Protein AF-A0A349JHA0-F1 (afdb_monomer)

Secondary structure (DSSP, 8-state):
---HHHHHHHHHHH-TT-EEEEEESSSSSS-EEEEEE-GGGTT--HHHHHHHHHHH--

Radius of gyration: 11.52 Å; Cα contacts (8 Å, |Δi|>4): 65; chains: 1; bounding box: 28×19×27 Å

Structure (mmCIF, N/CA/C/O backbone):
data_AF-A0A349JHA0-F1
#
_entry.id   AF-A0A349JHA0-F1
#
loop_
_atom_site.group_PDB
_atom_site.id
_atom_site.type_symbol
_atom_site.label_atom_id
_atom_site.label_alt_id
_atom_site.label_comp_id
_atom_site.label_asym_id
_atom_site.label_entity_id
_atom_site.label_seq_id
_atom_site.pdbx_PDB_ins_code
_atom_site.Cartn_x
_atom_site.Cartn_y
_atom_site.Cartn_z
_atom_site.occupancy
_atom_site.B_iso_or_equiv
_atom_site.auth_seq_id
_atom_site.auth_comp_id
_atom_site.auth_asym_id
_atom_site.auth_atom_id
_atom_site.pdbx_PDB_model_num
ATOM 1 N N . MET A 1 1 ? 17.326 -5.313 -10.104 1.00 56.66 1 MET A N 1
ATOM 2 C CA . MET A 1 1 ? 16.116 -4.878 -10.830 1.00 56.66 1 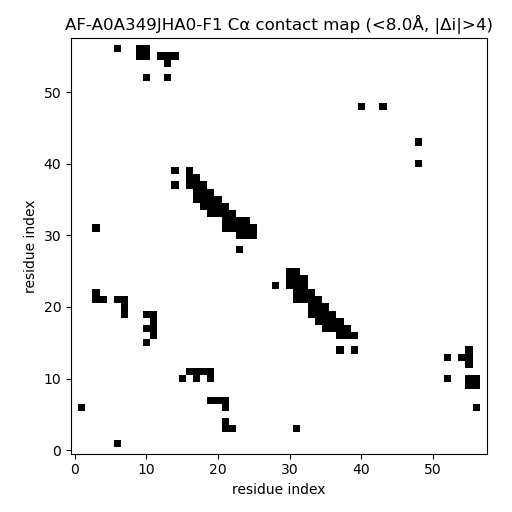MET A CA 1
ATOM 3 C C . MET A 1 1 ? 14.936 -5.517 -10.134 1.00 56.66 1 MET A C 1
ATOM 5 O O . MET A 1 1 ? 14.867 -6.739 -10.119 1.00 56.66 1 MET A O 1
ATOM 9 N N . VAL A 1 2 ? 14.100 -4.725 -9.467 1.00 64.62 2 VAL A N 1
ATOM 10 C CA . VAL A 1 2 ? 12.884 -5.244 -8.829 1.00 64.62 2 VAL A CA 1
ATOM 11 C C . VAL A 1 2 ? 11.830 -5.342 -9.921 1.00 64.62 2 VAL A C 1
ATOM 13 O O . VAL A 1 2 ? 11.549 -4.349 -10.587 1.00 64.62 2 VAL A O 1
ATOM 16 N N . THR A 1 3 ? 11.311 -6.541 -10.162 1.00 75.44 3 THR A N 1
ATOM 17 C CA . THR A 1 3 ? 10.285 -6.737 -11.194 1.00 75.44 3 THR A CA 1
ATOM 18 C C . THR A 1 3 ? 8.896 -6.416 -10.636 1.00 75.44 3 THR A C 1
ATOM 20 O O . THR A 1 3 ? 8.660 -6.598 -9.439 1.00 75.44 3 THR A O 1
ATOM 23 N N . PRO A 1 4 ? 7.940 -5.975 -11.475 1.00 78.50 4 PRO A N 1
ATOM 24 C CA . PRO A 1 4 ? 6.564 -5.724 -11.037 1.00 78.50 4 PRO A CA 1
ATOM 25 C C . PRO A 1 4 ? 5.928 -6.952 -10.366 1.00 78.50 4 PRO A C 1
ATOM 27 O O . PRO A 1 4 ? 5.188 -6.813 -9.394 1.00 78.50 4 PRO A O 1
ATOM 30 N N . SER A 1 5 ? 6.275 -8.153 -10.833 1.00 81.19 5 SER A N 1
ATOM 31 C CA . SER A 1 5 ? 5.832 -9.421 -10.250 1.00 81.19 5 SER A CA 1
ATOM 32 C C . SER A 1 5 ? 6.359 -9.630 -8.828 1.00 81.19 5 SER A C 1
ATOM 34 O O . SER A 1 5 ? 5.589 -10.016 -7.956 1.00 81.19 5 SER A O 1
ATOM 36 N N . GLN A 1 6 ? 7.627 -9.293 -8.560 1.00 84.19 6 GLN A N 1
ATOM 37 C CA . GLN A 1 6 ? 8.198 -9.387 -7.210 1.00 84.19 6 GLN A CA 1
ATOM 38 C C . GLN A 1 6 ? 7.496 -8.451 -6.225 1.00 84.19 6 GLN A C 1
ATOM 40 O O . GLN A 1 6 ? 7.178 -8.862 -5.113 1.00 84.19 6 GLN A O 1
ATOM 45 N N . VAL A 1 7 ? 7.204 -7.211 -6.631 1.00 82.62 7 VAL A N 1
ATOM 46 C CA . VAL A 1 7 ? 6.455 -6.269 -5.780 1.00 82.62 7 VAL A CA 1
ATOM 47 C C . VAL A 1 7 ? 5.058 -6.814 -5.474 1.00 82.62 7 VAL A C 1
ATOM 49 O O . VAL A 1 7 ? 4.600 -6.738 -4.334 1.00 82.62 7 VAL A O 1
ATOM 52 N N . ALA A 1 8 ? 4.388 -7.389 -6.476 1.00 85.38 8 ALA A N 1
ATOM 53 C CA . ALA A 1 8 ? 3.081 -8.00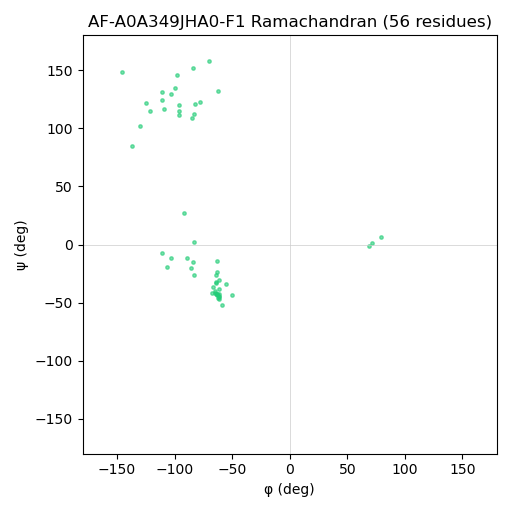6 -6.295 1.00 85.38 8 ALA A CA 1
ATOM 54 C C . ALA A 1 8 ? 3.125 -9.193 -5.323 1.00 85.38 8 ALA A C 1
ATOM 56 O O . ALA A 1 8 ? 2.297 -9.239 -4.416 1.00 85.38 8 ALA A O 1
ATOM 57 N N . GLU A 1 9 ? 4.103 -10.093 -5.451 1.00 87.62 9 GLU A N 1
ATOM 58 C CA . GLU A 1 9 ? 4.274 -11.233 -4.541 1.00 87.62 9 GLU A CA 1
ATOM 59 C C .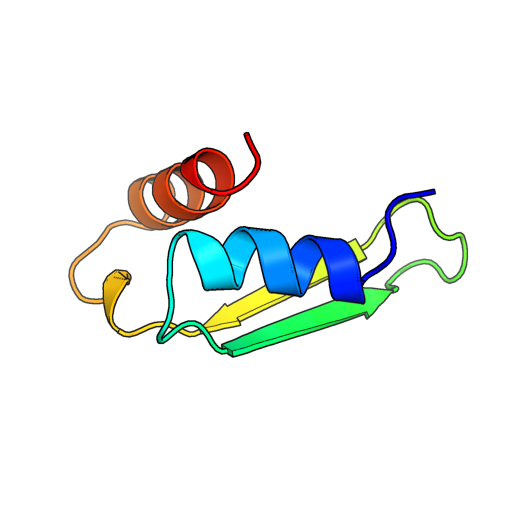 GLU A 1 9 ? 4.567 -10.803 -3.100 1.00 87.62 9 GLU A C 1
ATOM 61 O O . GLU A 1 9 ? 3.968 -11.344 -2.170 1.00 87.62 9 GLU A O 1
ATOM 66 N N . MET A 1 10 ? 5.432 -9.805 -2.886 1.00 86.69 10 MET A N 1
ATOM 67 C CA . MET A 1 10 ? 5.738 -9.308 -1.535 1.00 86.69 10 MET A CA 1
ATOM 68 C C . MET A 1 10 ? 4.488 -8.743 -0.853 1.00 86.69 10 MET A C 1
ATOM 70 O O . MET A 1 10 ? 4.192 -9.056 0.301 1.00 86.69 10 MET A O 1
ATOM 74 N N . ILE A 1 11 ? 3.708 -7.950 -1.591 1.00 86.88 11 ILE A N 1
ATOM 75 C CA . ILE A 1 11 ? 2.462 -7.379 -1.077 1.00 86.88 11 ILE A CA 1
ATOM 76 C C . ILE A 1 11 ? 1.417 -8.475 -0.845 1.00 86.88 11 ILE A C 1
ATOM 78 O O . ILE A 1 11 ? 0.767 -8.463 0.197 1.00 86.88 11 ILE A O 1
ATOM 82 N N . GLN A 1 12 ? 1.283 -9.447 -1.750 1.00 87.56 12 GLN A N 1
ATOM 83 C CA . GLN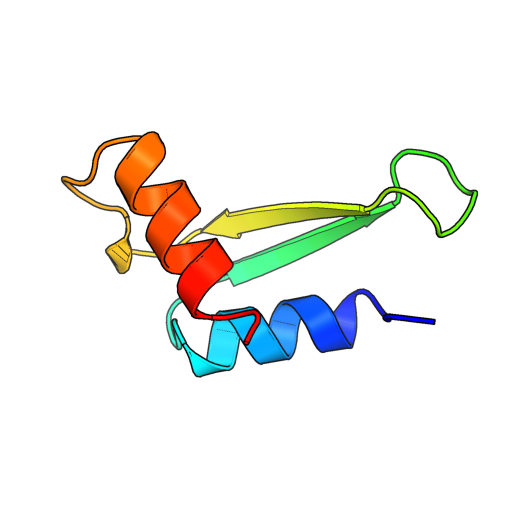 A 1 12 ? 0.379 -10.591 -1.574 1.00 87.56 12 GLN A CA 1
ATOM 84 C C . GLN A 1 12 ? 0.775 -11.485 -0.396 1.00 87.56 12 GLN A C 1
ATOM 86 O O . GLN A 1 12 ? -0.091 -12.021 0.285 1.00 87.56 12 GLN A O 1
ATOM 91 N N . THR A 1 13 ? 2.067 -11.604 -0.096 1.00 87.25 13 THR A N 1
ATOM 92 C CA . THR A 1 13 ? 2.546 -12.381 1.055 1.00 87.25 13 THR A CA 1
ATOM 93 C C . THR A 1 13 ? 2.084 -11.766 2.378 1.00 87.25 13 THR A C 1
ATOM 95 O O . THR A 1 13 ? 1.677 -12.490 3.284 1.00 87.25 13 THR A O 1
ATOM 98 N N . GLY A 1 14 ? 2.103 -10.434 2.499 1.00 85.62 14 GLY A N 1
ATOM 99 C CA . GLY A 1 14 ? 1.587 -9.754 3.693 1.00 85.62 14 GLY A CA 1
ATOM 100 C C . GLY A 1 14 ? 0.078 -9.478 3.665 1.00 85.62 14 GLY A C 1
ATOM 101 O O . GLY A 1 14 ? -0.528 -9.274 4.716 1.00 85.62 14 GLY A O 1
ATOM 102 N N . LEU A 1 15 ? -0.534 -9.477 2.480 1.00 86.50 15 LEU A N 1
ATOM 103 C CA . LEU A 1 15 ? -1.963 -9.270 2.251 1.00 86.50 15 LEU A CA 1
ATOM 104 C C . LEU A 1 15 ? -2.473 -10.285 1.210 1.00 86.50 15 LEU A C 1
ATOM 106 O O . LEU A 1 15 ? -2.574 -9.942 0.032 1.00 86.50 15 LEU A O 1
ATOM 110 N N . PRO A 1 16 ? -2.833 -11.516 1.611 1.00 84.81 16 PRO A N 1
ATOM 111 C CA . PRO A 1 16 ? -3.202 -12.583 0.671 1.00 84.81 16 PRO A CA 1
ATOM 112 C C . PRO A 1 16 ? -4.426 -12.245 -0.193 1.00 84.81 16 PRO A C 1
ATOM 114 O O . PRO A 1 16 ? -4.494 -12.635 -1.355 1.00 84.81 16 PRO A O 1
ATOM 117 N N . ASP A 1 17 ? -5.359 -11.446 0.328 1.00 88.06 17 ASP A N 1
ATOM 118 C CA . ASP A 1 17 ? -6.531 -10.963 -0.411 1.00 88.06 17 ASP A CA 1
ATOM 119 C C . ASP A 1 17 ? -6.246 -9.723 -1.284 1.00 88.06 17 ASP A C 1
ATOM 121 O O . ASP A 1 17 ? -7.162 -9.161 -1.895 1.00 88.06 17 ASP A O 1
ATOM 125 N N . ALA A 1 18 ? -5.002 -9.231 -1.326 1.00 88.62 18 ALA A N 1
ATOM 126 C CA . ALA A 1 18 ? -4.652 -8.048 -2.100 1.00 88.62 18 ALA A CA 1
ATOM 127 C C . ALA A 1 18 ? -4.515 -8.345 -3.597 1.00 88.62 18 ALA A C 1
ATOM 129 O O . ALA A 1 18 ? -3.657 -9.099 -4.058 1.00 88.62 18 ALA A O 1
ATOM 130 N N . LYS A 1 19 ? -5.303 -7.628 -4.396 1.00 89.31 19 LYS A N 1
ATOM 131 C CA . LYS A 1 19 ? -5.102 -7.503 -5.838 1.00 89.31 19 LYS A CA 1
ATOM 132 C C . LYS A 1 19 ? -4.105 -6.385 -6.097 1.00 89.31 19 LYS A C 1
ATOM 134 O O . LYS A 1 19 ? -4.428 -5.211 -5.913 1.00 89.31 19 LYS A O 1
ATOM 139 N N . VAL A 1 20 ? -2.905 -6.759 -6.523 1.00 89.44 20 VAL A N 1
ATOM 140 C CA . VAL A 1 20 ? -1.828 -5.827 -6.856 1.00 89.44 20 VAL A CA 1
ATOM 141 C C . VAL A 1 20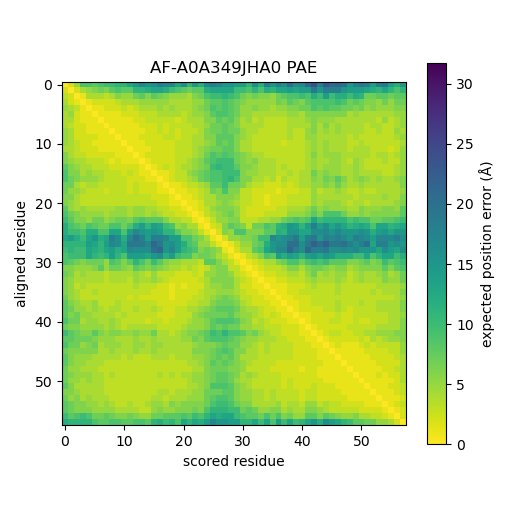 ? -1.729 -5.707 -8.368 1.00 89.44 20 VAL A C 1
ATOM 143 O O . VAL A 1 20 ? -1.657 -6.710 -9.074 1.00 89.44 20 VAL A O 1
ATOM 146 N N . LYS A 1 21 ? -1.718 -4.476 -8.867 1.00 87.50 21 LYS A N 1
ATOM 147 C CA . LYS A 1 21 ? -1.439 -4.165 -10.264 1.00 87.50 21 LYS A CA 1
ATOM 148 C C . LYS A 1 21 ? -0.299 -3.165 -10.311 1.00 87.50 21 LYS A C 1
ATOM 150 O O . LYS A 1 21 ? -0.410 -2.108 -9.704 1.00 87.50 21 LYS A O 1
ATOM 155 N N . VAL A 1 22 ? 0.789 -3.513 -10.983 1.00 84.56 22 VAL A N 1
ATOM 156 C CA . VAL A 1 22 ? 1.957 -2.643 -11.113 1.00 84.56 22 VAL A CA 1
ATOM 157 C C . VAL A 1 22 ? 2.026 -2.163 -12.555 1.00 84.56 22 VAL A C 1
ATOM 159 O O . VAL A 1 22 ? 2.156 -2.977 -13.465 1.00 84.56 22 VAL A O 1
ATOM 162 N N . ASP A 1 23 ? 1.895 -0.857 -12.748 1.00 81.31 23 ASP A N 1
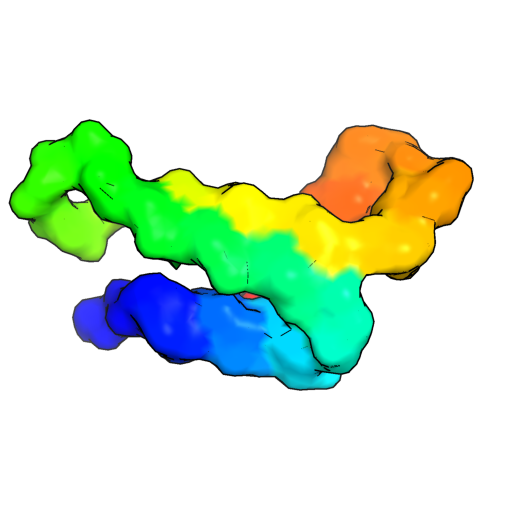ATOM 163 C CA . ASP A 1 23 ? 1.988 -0.181 -14.037 1.00 81.31 23 ASP A CA 1
ATOM 164 C C . ASP A 1 23 ? 3.271 0.669 -14.045 1.00 81.31 23 ASP A C 1
ATOM 166 O O . ASP A 1 23 ? 3.562 1.396 -13.093 1.00 81.31 23 ASP A O 1
ATOM 170 N N . ASP A 1 24 ? 4.070 0.557 -15.103 1.00 77.38 24 ASP A N 1
ATOM 171 C CA . ASP A 1 24 ? 5.280 1.361 -15.281 1.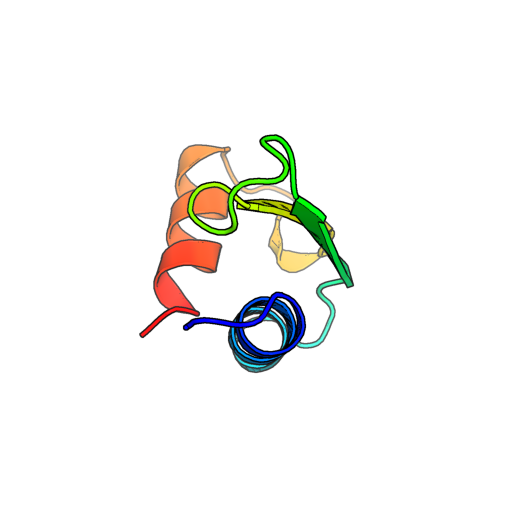00 77.38 24 ASP A CA 1
ATOM 172 C C . ASP A 1 24 ? 4.888 2.721 -15.878 1.00 77.38 24 ASP A C 1
ATOM 174 O O . ASP A 1 24 ? 4.375 2.799 -16.995 1.00 77.38 24 ASP A O 1
ATOM 178 N N . LEU A 1 25 ? 5.038 3.795 -15.095 1.00 70.25 25 LEU A N 1
ATOM 179 C CA . LEU A 1 25 ? 4.556 5.126 -15.491 1.00 70.25 25 LEU A CA 1
ATOM 180 C C . LEU A 1 25 ? 5.536 5.867 -16.400 1.00 70.25 25 LEU A C 1
ATOM 182 O O . LEU A 1 25 ? 5.124 6.764 -17.134 1.00 70.25 25 LEU A O 1
ATOM 186 N N . THR A 1 26 ? 6.826 5.553 -16.310 1.00 66.12 26 THR A N 1
ATOM 187 C CA . THR A 1 26 ? 7.884 6.352 -16.939 1.00 66.12 26 THR A CA 1
ATOM 188 C C . THR A 1 26 ? 8.572 5.656 -18.109 1.00 66.12 26 THR A C 1
ATOM 190 O O . THR A 1 26 ? 9.376 6.294 -18.783 1.00 66.12 26 THR A O 1
ATOM 193 N N . GLY A 1 27 ? 8.290 4.380 -18.381 1.00 62.06 27 GLY A N 1
ATOM 194 C CA . GLY A 1 27 ? 8.970 3.585 -19.411 1.00 62.06 27 GLY A CA 1
ATOM 195 C C . GLY A 1 27 ? 10.434 3.269 -19.083 1.00 62.06 27 GLY A C 1
ATOM 196 O O . GLY A 1 27 ? 11.116 2.646 -19.894 1.00 62.06 27 GLY A O 1
ATOM 197 N N . GLY A 1 28 ? 10.937 3.749 -17.939 1.00 63.31 28 GLY A N 1
ATOM 198 C CA . GLY A 1 28 ? 12.359 3.776 -17.591 1.00 63.31 28 GLY A CA 1
ATOM 199 C C . GLY A 1 28 ? 12.790 2.704 -16.592 1.00 63.31 28 GLY A C 1
ATOM 200 O O . GLY A 1 28 ? 13.985 2.494 -16.424 1.00 63.31 28 GLY A O 1
ATOM 201 N N . GLY A 1 29 ? 11.849 2.011 -15.941 1.00 62.44 29 GLY A N 1
ATOM 202 C CA . GLY A 1 29 ? 12.157 0.936 -14.992 1.00 62.44 29 GLY A CA 1
ATOM 203 C C . GLY A 1 29 ? 12.576 1.385 -13.582 1.00 62.44 29 GLY A C 1
ATOM 204 O O . GLY A 1 29 ? 12.921 0.532 -12.761 1.00 62.44 29 GLY A O 1
ATOM 205 N N . ASP A 1 30 ? 12.510 2.689 -13.284 1.00 66.75 30 ASP A N 1
ATOM 206 C CA . ASP A 1 30 ? 12.825 3.266 -11.964 1.00 66.75 30 ASP A CA 1
ATOM 207 C C . ASP A 1 30 ? 11.587 3.729 -11.174 1.00 66.75 30 ASP A C 1
ATOM 209 O O . ASP A 1 30 ? 11.652 3.875 -9.954 1.00 66.75 30 ASP A O 1
ATOM 213 N N . HIS A 1 31 ? 10.446 3.957 -11.838 1.00 77.56 31 HIS A N 1
ATOM 214 C CA . HIS A 1 31 ? 9.217 4.429 -11.191 1.00 77.56 31 HIS A CA 1
ATOM 215 C C . HIS A 1 31 ? 8.007 3.575 -11.567 1.00 77.56 31 HIS A C 1
ATOM 217 O O . HIS A 1 31 ? 7.375 3.753 -12.610 1.00 77.56 31 HIS A O 1
ATOM 223 N N . TYR A 1 32 ? 7.637 2.705 -10.633 1.00 77.44 32 TYR A N 1
ATOM 224 C CA . TYR A 1 32 ? 6.468 1.846 -10.741 1.00 77.44 32 TYR A CA 1
ATOM 225 C C . TYR A 1 32 ? 5.292 2.422 -9.951 1.00 77.44 32 TYR A C 1
ATOM 227 O O . TYR A 1 32 ? 5.432 2.816 -8.791 1.00 77.44 32 TYR A O 1
ATOM 235 N N . GLN A 1 33 ? 4.107 2.424 -10.553 1.00 83.88 33 GLN A N 1
ATOM 236 C CA . GLN A 1 33 ? 2.853 2.676 -9.856 1.00 83.88 33 GLN A CA 1
ATOM 237 C C . GLN A 1 33 ? 2.206 1.346 -9.486 1.00 83.88 33 GLN A C 1
ATOM 239 O O . GLN A 1 33 ? 1.717 0.624 -10.347 1.00 83.88 33 GLN A O 1
ATOM 244 N N . ALA A 1 34 ? 2.154 1.037 -8.191 1.00 84.62 34 ALA A N 1
ATOM 245 C CA . ALA A 1 34 ? 1.414 -0.112 -7.685 1.00 84.62 34 ALA A CA 1
ATOM 246 C C . ALA A 1 34 ? 0.018 0.315 -7.207 1.00 84.62 34 ALA A C 1
ATOM 248 O O . ALA A 1 34 ? -0.130 1.127 -6.293 1.00 84.62 34 ALA A O 1
ATOM 249 N N . ARG A 1 35 ? -1.025 -0.256 -7.804 1.00 87.62 35 ARG A N 1
ATOM 250 C CA . ARG A 1 35 ? -2.403 -0.197 -7.322 1.00 87.62 35 ARG A CA 1
ATOM 251 C C . ARG A 1 35 ? -2.695 -1.457 -6.520 1.00 87.62 35 ARG A C 1
ATOM 253 O O . ARG A 1 35 ? -2.731 -2.548 -7.080 1.00 87.62 35 ARG A O 1
ATOM 260 N N . VAL A 1 36 ? -2.935 -1.292 -5.225 1.00 88.31 36 VAL A N 1
ATOM 261 C CA . VAL A 1 36 ? -3.260 -2.389 -4.307 1.00 88.31 36 VAL A CA 1
ATOM 262 C C . VAL A 1 36 ? -4.717 -2.259 -3.878 1.00 88.31 36 VAL A C 1
ATOM 264 O O . VAL A 1 36 ? -5.122 -1.218 -3.366 1.00 88.31 36 VAL A O 1
ATOM 267 N N . VAL A 1 37 ? -5.508 -3.309 -4.083 1.00 89.81 37 VAL A N 1
ATOM 268 C CA . VAL A 1 37 ? -6.909 -3.383 -3.650 1.00 89.81 37 VAL A CA 1
ATOM 269 C C . VAL A 1 37 ? -7.059 -4.574 -2.716 1.00 89.81 37 VAL A C 1
ATOM 271 O O . VAL A 1 37 ? -6.878 -5.707 -3.144 1.00 89.81 37 VAL A O 1
ATOM 274 N N . SER A 1 38 ? -7.383 -4.327 -1.449 1.00 90.69 38 SER A N 1
ATOM 275 C CA . SER A 1 38 ? -7.582 -5.363 -0.431 1.00 90.69 38 SER A CA 1
ATOM 276 C C . SER A 1 38 ? -8.681 -4.945 0.540 1.00 90.69 38 SER A C 1
ATOM 278 O O . SER A 1 38 ? -8.821 -3.758 0.845 1.00 90.69 38 SER A O 1
ATOM 280 N N . SER A 1 39 ? -9.416 -5.922 1.068 1.00 90.56 39 SER A N 1
ATOM 281 C CA . SER A 1 39 ? -10.361 -5.735 2.175 1.00 90.56 39 SER A CA 1
ATOM 282 C C . SER A 1 39 ? -9.666 -5.282 3.466 1.00 90.56 39 SER A C 1
ATOM 284 O O . SER A 1 39 ? -10.273 -4.591 4.277 1.00 90.56 39 SER A O 1
ATOM 286 N N . ALA A 1 40 ? -8.368 -5.562 3.633 1.00 87.69 40 ALA A N 1
ATOM 287 C CA . ALA A 1 40 ? -7.585 -5.148 4.803 1.00 87.69 40 ALA A CA 1
ATOM 288 C C . ALA A 1 40 ? -7.449 -3.619 4.970 1.00 87.69 40 ALA A C 1
ATOM 290 O O . ALA A 1 40 ? -7.017 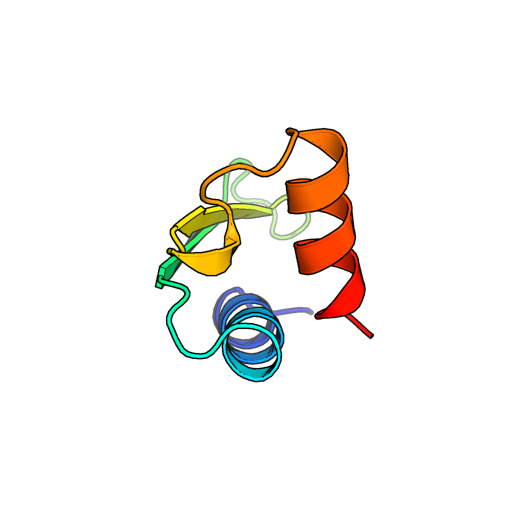-3.137 6.024 1.00 87.69 40 ALA A O 1
ATOM 291 N N . PHE A 1 41 ? -7.782 -2.855 3.927 1.00 89.56 41 PHE A N 1
ATOM 292 C CA . PHE A 1 41 ? -7.782 -1.394 3.936 1.00 89.56 41 PHE A CA 1
ATOM 293 C C . PHE A 1 41 ? -9.115 -0.784 4.373 1.00 89.56 41 PHE A C 1
ATOM 295 O O . PHE A 1 41 ? -9.168 0.426 4.621 1.00 89.56 41 PHE A O 1
ATOM 302 N N . GLU A 1 42 ? -10.175 -1.589 4.470 1.00 91.56 42 GLU A N 1
ATOM 303 C CA . GLU A 1 42 ? -11.490 -1.131 4.904 1.00 91.56 42 GLU A CA 1
ATOM 304 C C . GLU A 1 42 ? -11.421 -0.601 6.344 1.00 91.56 42 GLU A C 1
ATOM 306 O O . GLU A 1 42 ? -10.789 -1.189 7.221 1.00 91.56 42 GLU A O 1
ATOM 311 N N . GLY A 1 43 ? -12.001 0.579 6.573 1.00 92.56 43 GLY A N 1
ATOM 312 C CA . GLY A 1 43 ? -11.963 1.251 7.875 1.00 92.56 43 GLY A CA 1
ATOM 313 C C . GLY A 1 43 ? -10.602 1.837 8.281 1.00 92.56 43 GLY A C 1
ATOM 314 O O . GLY A 1 43 ? -10.502 2.422 9.359 1.00 92.56 43 GLY A O 1
ATOM 315 N N . LYS A 1 44 ? -9.557 1.732 7.447 1.00 91.06 44 LYS A N 1
ATOM 316 C CA . LYS A 1 44 ? -8.227 2.296 7.735 1.00 91.06 44 LYS A CA 1
ATOM 317 C C . LYS A 1 44 ? -8.012 3.646 7.066 1.00 91.06 44 LYS A C 1
ATOM 319 O O . LYS A 1 44 ? -8.461 3.886 5.947 1.00 91.06 44 LYS A O 1
ATOM 324 N N . SER A 1 45 ? -7.271 4.528 7.734 1.00 94.62 45 SER A N 1
ATOM 325 C CA . SER A 1 45 ? -6.861 5.806 7.148 1.00 94.62 45 SER A CA 1
ATOM 326 C C . SER A 1 45 ? -5.832 5.596 6.034 1.00 94.62 45 SER A C 1
ATOM 328 O O . SER A 1 45 ? -5.105 4.602 6.028 1.00 94.62 45 SER A O 1
ATOM 330 N N . ARG A 1 46 ? -5.700 6.565 5.120 1.00 89.50 46 ARG A N 1
ATOM 331 C CA . ARG A 1 46 ? -4.687 6.517 4.049 1.00 89.50 46 ARG A CA 1
ATOM 332 C C . ARG A 1 46 ? -3.284 6.223 4.586 1.00 89.50 46 ARG A C 1
ATOM 334 O O . ARG A 1 46 ? -2.588 5.377 4.044 1.00 89.50 46 ARG A O 1
ATOM 341 N N . VAL A 1 47 ? -2.890 6.853 5.692 1.00 93.19 47 VAL A N 1
ATOM 342 C CA . VAL A 1 47 ? -1.572 6.619 6.308 1.00 93.19 47 VAL A CA 1
ATOM 343 C C . VAL A 1 47 ? -1.429 5.172 6.785 1.00 93.19 47 VAL A C 1
ATOM 345 O O . VAL A 1 47 ? -0.407 4.547 6.525 1.00 93.19 47 VAL A O 1
ATOM 348 N N . GLN A 1 48 ? -2.455 4.608 7.426 1.00 91.50 48 GLN A N 1
ATOM 349 C CA . GLN A 1 48 ? -2.439 3.213 7.885 1.00 91.50 48 GLN A CA 1
ATOM 350 C C . GLN A 1 48 ? -2.414 2.214 6.723 1.00 91.50 48 GLN A C 1
ATOM 352 O O . GLN A 1 48 ? -1.751 1.184 6.819 1.00 91.50 48 GLN A O 1
ATOM 357 N N . GLN A 1 49 ? -3.115 2.513 5.627 1.00 90.62 49 GLN A N 1
ATOM 358 C CA . GLN A 1 49 ? -3.066 1.712 4.402 1.00 90.62 49 GLN A CA 1
ATOM 359 C C . GLN A 1 49 ? -1.644 1.701 3.827 1.00 90.62 49 GLN A C 1
ATOM 361 O O . GLN A 1 49 ? -1.102 0.634 3.550 1.00 90.62 49 GLN A O 1
ATOM 366 N N . HIS A 1 50 ? -1.003 2.870 3.740 1.00 89.31 50 HIS A N 1
ATOM 367 C CA . HIS A 1 50 ? 0.393 2.974 3.317 1.00 89.31 50 HIS A CA 1
ATOM 368 C C . HIS A 1 50 ? 1.339 2.222 4.260 1.00 89.31 50 HIS A C 1
ATOM 370 O O . HIS A 1 50 ? 2.189 1.476 3.788 1.00 89.31 50 HIS A O 1
ATOM 376 N N . GLN A 1 51 ? 1.182 2.362 5.580 1.00 90.25 51 GLN A N 1
ATOM 377 C CA . GLN A 1 51 ? 2.006 1.636 6.553 1.00 90.25 51 GLN A CA 1
ATOM 378 C C . GLN A 1 51 ? 1.860 0.119 6.434 1.00 90.25 51 GLN A C 1
ATOM 380 O O . GLN A 1 51 ? 2.856 -0.587 6.556 1.00 90.25 51 GLN A O 1
ATOM 385 N N . LEU A 1 52 ? 0.649 -0.380 6.171 1.00 88.44 52 LEU A N 1
ATOM 386 C CA . LEU A 1 52 ? 0.416 -1.799 5.911 1.00 88.44 52 LEU A CA 1
ATOM 387 C C . LEU A 1 52 ? 1.233 -2.277 4.712 1.00 88.44 52 LEU A C 1
ATOM 389 O O . LEU A 1 52 ? 1.976 -3.240 4.844 1.00 88.44 52 LEU A O 1
ATOM 393 N N . VAL A 1 53 ? 1.135 -1.575 3.579 1.00 86.31 53 VAL A N 1
ATOM 394 C CA . VAL A 1 53 ? 1.866 -1.923 2.350 1.00 86.31 53 VAL A CA 1
ATOM 395 C C . VAL A 1 53 ? 3.379 -1.813 2.547 1.00 86.31 53 VAL A C 1
ATOM 397 O O . VAL A 1 53 ? 4.119 -2.701 2.147 1.00 86.31 53 VAL A O 1
ATOM 400 N N . TYR A 1 54 ? 3.874 -0.770 3.214 1.00 86.19 54 TYR A N 1
ATOM 401 C CA . TYR A 1 54 ? 5.300 -0.686 3.545 1.00 86.19 54 TYR A CA 1
ATOM 402 C C . TYR A 1 54 ? 5.748 -1.801 4.493 1.00 86.19 54 TYR A C 1
ATOM 404 O O . TYR A 1 54 ? 6.869 -2.288 4.378 1.00 86.19 54 TYR A O 1
ATOM 412 N N . GLY A 1 55 ? 4.871 -2.238 5.397 1.00 84.81 55 GLY A N 1
ATOM 413 C CA . GLY A 1 55 ? 5.122 -3.363 6.290 1.00 84.81 55 GLY A CA 1
ATOM 414 C C . GLY A 1 55 ? 5.285 -4.700 5.564 1.00 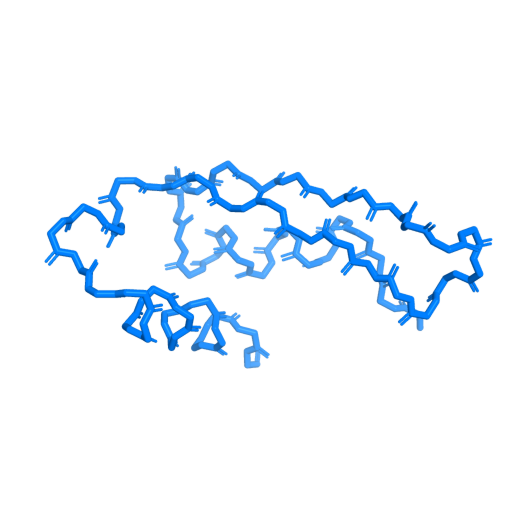84.81 55 GLY A C 1
ATOM 415 O O . GLY A 1 55 ? 5.981 -5.570 6.083 1.00 84.81 55 GLY A O 1
ATOM 416 N N . THR A 1 56 ? 4.700 -4.859 4.372 1.00 82.50 56 THR A N 1
ATOM 417 C CA . THR A 1 56 ? 4.841 -6.080 3.560 1.00 82.50 56 THR A CA 1
ATOM 418 C C . THR A 1 56 ? 6.107 -6.095 2.697 1.00 82.50 56 THR A C 1
ATOM 420 O O . THR A 1 56 ? 6.472 -7.140 2.178 1.00 82.50 56 THR A O 1
ATOM 423 N N . LEU A 1 57 ? 6.775 -4.951 2.518 1.00 77.06 57 LEU A N 1
ATOM 424 C CA . LEU A 1 57 ? 7.944 -4.779 1.639 1.00 77.06 57 LEU A CA 1
ATOM 425 C C . LEU A 1 57 ? 9.290 -4.987 2.366 1.00 77.06 57 LEU A C 1
ATOM 427 O O . LEU A 1 57 ? 10.288 -4.371 1.992 1.00 77.06 57 LEU A O 1
ATOM 431 N N . LYS A 1 58 ? 9.314 -5.792 3.432 1.00 60.97 58 LYS A N 1
ATOM 432 C CA . LYS A 1 58 ? 10.493 -5.989 4.288 1.00 60.97 58 LYS A CA 1
ATOM 433 C C . LYS A 1 58 ? 11.431 -7.083 3.790 1.00 60.97 58 LYS A C 1
ATOM 435 O O . LYS A 1 58 ? 10.929 -8.058 3.192 1.00 60.97 58 LYS A O 1
#

Nearest PDB structures (foldseek):
  5nfl-assembly1_A  TM=9.296E-01  e=1.194E-05  Sinorhizobium meliloti 2011
  2mcq-assembly1_A  TM=8.907E-01  e=1.497E-03  Rickettsia prowazekii str. Madrid E
  2kz0-assembly1_A  TM=6.962E-01  e=2.359E-04  Ehrlichia chaffeensis str. Arkansas
  7bkc-assembly1_m  TM=5.622E-01  e=7.549E+00  Methanospirillum hungatei JF-1

Mean predicted aligned error: 5.32 Å

Sequence (58 aa):
MVTPSQVAEMIQTGLPDAKVKVDDLTGGGDHYQARVVSSAFEGKSRVQQHQLVYGTLK

pLDDT: mean 82.88, std 9.32, range [56.66, 94.62]

Foldseek 3Di:
DQDQVNLQVLQCVLAVQWDWDWDDPPVPPPDIDIDIDHPVCPPPDPVVVVVSSVVSVD

Solvent-accessible surface area (backbone atoms only — not comparable to full-atom values): 3570 Å² total; per-residue (Å²): 134,86,48,63,66,57,56,36,49,35,41,26,71,68,32,75,75,38,49,59,46,63,45,72,77,68,85,71,88,84,53,74,47,72,49,76,48,44,74,88,42,65,98,49,54,73,67,55,42,50,50,52,54,58,63,25,70,115